Protein AF-A0A4Y1WPX6-F1 (afdb_monomer_lite)

Foldseek 3Di:
DVVVVVVVVVVVVVCVVCVPVVVVVVCCVVCVVVVVVVVVVVVVVVVVVVVVVVVVVVVVVVVVVVVVVVVCCVVVPDDDDDDDPDPPPDDPDDDDDDDDDDDDPDDDDDDDDPPPDDDDDDDDDDDDDDDD

Structure (mmCIF, N/CA/C/O backbone):
data_AF-A0A4Y1WPX6-F1
#
_entry.id   AF-A0A4Y1WPX6-F1
#
loop_
_atom_site.group_PDB
_atom_site.id
_atom_site.type_symbol
_atom_site.label_atom_id
_atom_site.label_alt_id
_atom_site.label_comp_id
_atom_site.label_asym_id
_atom_site.label_entity_id
_atom_site.label_seq_id
_atom_site.pdbx_PDB_ins_code
_atom_site.Cartn_x
_atom_site.Cartn_y
_atom_site.Cartn_z
_atom_site.occupancy
_atom_site.B_iso_or_equiv
_atom_site.auth_seq_id
_atom_site.auth_comp_id
_atom_site.auth_asym_id
_atom_site.auth_atom_id
_atom_site.pdbx_PDB_model_num
ATOM 1 N N . MET A 1 1 ? 27.571 17.373 -32.365 1.00 68.25 1 MET A N 1
ATOM 2 C CA . MET A 1 1 ? 26.418 16.962 -33.196 1.00 68.25 1 MET A CA 1
ATOM 3 C C . MET A 1 1 ? 26.582 15.544 -33.737 1.00 68.25 1 MET A C 1
ATOM 5 O O . MET A 1 1 ? 25.708 14.736 -33.479 1.00 68.25 1 MET A O 1
ATOM 9 N N . GLU A 1 2 ? 27.725 15.201 -34.348 1.00 85.31 2 GLU A N 1
ATOM 10 C CA . GLU A 1 2 ? 28.064 13.838 -34.828 1.00 85.31 2 GLU A CA 1
ATOM 11 C C . GLU A 1 2 ? 27.808 12.700 -33.816 1.00 85.31 2 GLU A C 1
ATOM 13 O O . GLU A 1 2 ? 27.306 11.639 -34.175 1.00 85.31 2 GLU A O 1
ATOM 18 N N . PHE A 1 3 ? 28.131 12.915 -32.535 1.00 88.00 3 PHE A N 1
ATOM 19 C CA . PHE A 1 3 ? 28.017 11.893 -31.488 1.00 88.00 3 PHE A CA 1
ATOM 20 C C . PHE A 1 3 ? 26.568 11.455 -31.217 1.00 88.00 3 PHE A C 1
ATOM 22 O O . PHE A 1 3 ? 26.271 10.263 -31.219 1.00 88.00 3 PHE A O 1
ATOM 29 N N . PHE A 1 4 ? 25.651 12.414 -31.049 1.00 87.62 4 PHE A N 1
ATOM 30 C CA . PHE A 1 4 ? 24.229 12.126 -30.837 1.00 87.62 4 PHE A CA 1
ATOM 31 C C . PHE A 1 4 ? 23.604 11.450 -32.057 1.00 87.62 4 PHE A C 1
ATOM 33 O O . PHE A 1 4 ? 22.832 10.510 -31.901 1.00 87.62 4 PHE A O 1
ATOM 40 N N . THR A 1 5 ? 23.984 11.865 -33.267 1.00 89.94 5 THR A N 1
ATOM 41 C CA . THR A 1 5 ? 23.505 11.237 -34.503 1.00 89.94 5 THR A CA 1
ATOM 42 C C . THR A 1 5 ? 23.947 9.780 -34.599 1.00 89.94 5 THR A C 1
ATOM 44 O O . THR A 1 5 ? 23.131 8.929 -34.938 1.00 89.94 5 THR A O 1
ATOM 47 N N . ARG A 1 6 ? 25.195 9.456 -34.232 1.00 88.81 6 ARG A N 1
ATOM 48 C CA . ARG A 1 6 ? 25.686 8.066 -34.195 1.00 88.81 6 ARG A CA 1
ATOM 49 C C . ARG A 1 6 ? 24.962 7.215 -33.154 1.00 88.81 6 ARG A C 1
ATOM 51 O O . ARG A 1 6 ? 24.632 6.068 -33.445 1.00 88.81 6 ARG A O 1
ATOM 58 N N . ILE A 1 7 ? 24.676 7.777 -31.976 1.00 88.88 7 ILE A N 1
ATOM 59 C CA . ILE A 1 7 ? 23.88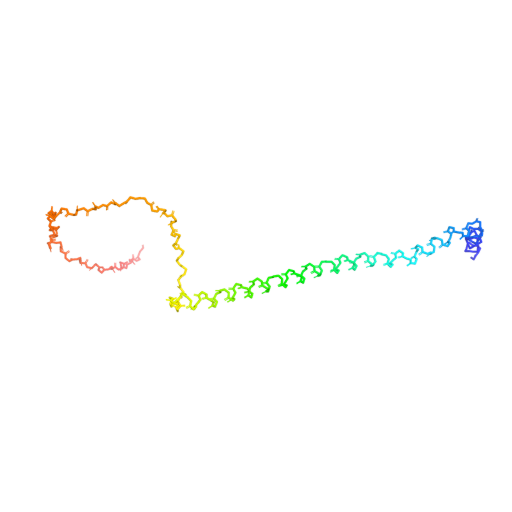7 7.095 -30.939 1.00 88.88 7 ILE A CA 1
ATOM 60 C C . ILE A 1 7 ? 22.476 6.811 -31.446 1.00 88.88 7 ILE A C 1
ATOM 62 O O . ILE A 1 7 ? 22.019 5.676 -31.353 1.00 88.88 7 ILE A O 1
ATOM 66 N N . LEU A 1 8 ? 21.800 7.813 -32.011 1.00 88.94 8 LEU A N 1
ATOM 67 C CA . LEU A 1 8 ? 20.451 7.645 -32.545 1.00 88.94 8 LEU A CA 1
ATOM 68 C C . LEU A 1 8 ? 20.423 6.628 -33.683 1.00 88.94 8 LEU A C 1
ATOM 70 O O . LEU A 1 8 ? 19.538 5.781 -33.685 1.00 88.94 8 LEU A O 1
ATOM 74 N N . TYR A 1 9 ? 21.410 6.645 -34.584 1.00 89.75 9 TYR A N 1
ATOM 75 C CA . TYR A 1 9 ? 21.503 5.675 -35.677 1.00 89.75 9 TYR A CA 1
ATOM 76 C C . TYR A 1 9 ? 21.687 4.242 -35.154 1.00 89.75 9 TYR A C 1
ATOM 78 O O . TYR A 1 9 ? 20.995 3.321 -35.591 1.00 89.75 9 TYR A O 1
ATOM 86 N N . GLY A 1 10 ? 22.557 4.055 -34.155 1.00 86.75 10 GLY A N 1
ATOM 87 C CA . GLY A 1 10 ? 22.739 2.765 -33.483 1.00 86.75 10 GLY A CA 1
ATOM 88 C C . GLY A 1 10 ? 21.483 2.294 -32.743 1.00 86.75 10 GLY A C 1
ATOM 89 O O . GLY A 1 10 ? 21.146 1.112 -32.781 1.00 86.75 10 GLY A O 1
ATOM 90 N N . LEU A 1 11 ? 20.745 3.218 -32.127 1.00 86.00 11 LEU A N 1
ATOM 91 C CA . LEU A 1 11 ? 19.503 2.925 -31.412 1.00 86.00 11 LEU A CA 1
ATOM 92 C C . LEU A 1 11 ? 18.366 2.581 -32.384 1.00 86.00 11 LEU A C 1
ATOM 94 O O . LEU A 1 11 ? 17.629 1.627 -32.149 1.00 86.00 11 LEU A O 1
ATOM 98 N N . THR A 1 12 ? 18.263 3.277 -33.519 1.00 86.44 12 THR A N 1
ATOM 99 C CA . THR A 1 12 ? 17.310 2.932 -34.585 1.00 86.44 12 THR A CA 1
ATOM 100 C C . THR A 1 12 ? 17.616 1.584 -35.224 1.00 86.44 12 THR A C 1
ATOM 102 O O . THR A 1 12 ? 16.689 0.834 -35.522 1.00 86.44 12 THR A O 1
ATOM 105 N N . GLU A 1 13 ? 18.893 1.231 -35.380 1.00 87.00 13 GLU A N 1
ATOM 106 C CA . GLU A 1 13 ? 19.286 -0.079 -35.902 1.00 87.00 13 GLU A CA 1
ATOM 107 C C . GLU A 1 13 ? 18.987 -1.196 -34.886 1.00 87.00 13 GLU A C 1
ATOM 109 O O . GLU A 1 13 ? 18.522 -2.272 -35.262 1.00 87.00 13 GLU A O 1
ATOM 114 N N . PHE A 1 14 ? 19.139 -0.924 -33.584 1.00 85.06 14 PHE A N 1
ATOM 115 C CA . PHE A 1 14 ? 18.725 -1.833 -32.511 1.00 85.06 14 PHE A CA 1
ATOM 116 C C . PHE A 1 14 ? 17.207 -2.072 -32.499 1.00 85.06 14 PHE A C 1
ATOM 118 O O . PHE A 1 14 ? 16.769 -3.225 -32.454 1.00 85.06 14 PHE A O 1
ATOM 125 N N . VAL A 1 15 ? 16.411 -1.003 -32.611 1.00 87.88 15 VAL A N 1
ATOM 126 C CA . VAL A 1 15 ? 14.943 -1.080 -32.710 1.00 87.88 15 VAL A CA 1
ATOM 127 C C . VAL A 1 15 ? 14.516 -1.846 -33.966 1.00 87.88 15 VAL A C 1
ATOM 129 O O . VAL A 1 15 ? 13.603 -2.665 -33.900 1.00 87.88 15 VAL A O 1
ATOM 132 N N . ARG A 1 16 ? 15.188 -1.631 -35.104 1.00 88.50 16 ARG A N 1
ATOM 133 C CA . ARG A 1 16 ? 14.888 -2.327 -36.365 1.00 88.50 16 ARG A CA 1
ATOM 134 C C . ARG A 1 16 ? 15.232 -3.816 -36.306 1.00 88.50 16 ARG A C 1
ATOM 136 O O . ARG A 1 16 ? 14.483 -4.631 -36.839 1.00 88.50 16 ARG A O 1
ATOM 143 N N . ARG A 1 17 ? 16.350 -4.173 -35.670 1.00 90.56 17 ARG A N 1
ATOM 144 C CA . ARG A 1 17 ? 16.831 -5.559 -35.585 1.00 90.56 17 ARG A CA 1
ATOM 145 C C . ARG A 1 17 ? 16.069 -6.389 -34.552 1.00 90.56 17 ARG A C 1
ATOM 147 O O . ARG A 1 17 ? 15.895 -7.583 -34.769 1.00 90.56 17 ARG A O 1
ATOM 154 N N . ASN A 1 18 ? 15.597 -5.774 -33.463 1.00 88.19 18 ASN A N 1
ATOM 155 C CA . ASN A 1 18 ? 14.811 -6.449 -32.426 1.00 88.19 18 ASN A CA 1
ATOM 156 C C . ASN A 1 18 ? 13.566 -5.625 -32.020 1.00 88.19 18 ASN A C 1
ATOM 158 O O . ASN A 1 18 ? 13.477 -5.117 -30.896 1.00 88.19 18 ASN A O 1
ATOM 162 N N . PRO A 1 19 ? 12.564 -5.501 -32.911 1.00 89.00 19 PRO A N 1
ATOM 163 C CA . PRO A 1 19 ? 11.401 -4.645 -32.670 1.00 89.00 19 PRO A CA 1
ATOM 164 C C . PRO A 1 19 ? 10.547 -5.145 -31.498 1.00 89.00 19 PRO A C 1
ATOM 166 O O . PRO A 1 19 ? 10.046 -4.352 -30.703 1.00 89.00 19 PRO A O 1
ATOM 169 N N . VAL A 1 20 ? 10.439 -6.467 -31.334 1.00 91.31 20 VAL A N 1
ATOM 170 C CA . VAL A 1 20 ? 9.650 -7.093 -30.262 1.00 91.31 20 VAL A CA 1
ATOM 171 C C . VAL A 1 20 ? 10.245 -6.802 -28.886 1.00 91.31 20 VAL A C 1
ATOM 173 O O . VAL A 1 20 ? 9.512 -6.421 -27.979 1.00 91.31 20 VAL A O 1
ATOM 176 N N . THR A 1 21 ? 11.565 -6.914 -28.713 1.00 90.25 21 THR A N 1
ATOM 177 C CA . THR A 1 21 ? 12.198 -6.628 -27.414 1.00 90.25 21 THR A CA 1
ATOM 178 C C . THR A 1 21 ? 12.062 -5.160 -27.034 1.00 90.25 21 THR A C 1
ATOM 180 O O . THR A 1 21 ? 11.817 -4.862 -25.870 1.00 90.25 21 THR A O 1
ATOM 183 N N . CYS A 1 22 ? 12.154 -4.239 -28.001 1.00 90.12 22 CYS A N 1
ATOM 184 C CA . CYS A 1 22 ? 11.910 -2.821 -27.744 1.00 90.12 22 CYS A CA 1
ATOM 185 C C . CYS A 1 22 ? 10.468 -2.560 -27.297 1.00 90.12 22 CYS A C 1
ATOM 187 O O . CYS A 1 22 ? 10.268 -1.821 -26.336 1.00 90.12 22 CYS A O 1
ATOM 189 N N . LEU A 1 23 ? 9.478 -3.198 -27.929 1.00 90.25 23 LEU A N 1
ATOM 190 C CA . LEU A 1 23 ? 8.081 -3.093 -27.500 1.00 90.25 23 LEU A CA 1
ATOM 191 C C . LEU A 1 23 ? 7.861 -3.667 -26.098 1.00 90.25 23 LEU A C 1
ATOM 193 O O . LEU A 1 23 ? 7.201 -3.028 -25.286 1.00 90.25 23 LEU A O 1
ATOM 197 N N . VAL A 1 24 ? 8.440 -4.828 -25.785 1.00 92.12 24 VAL A N 1
ATOM 198 C CA . VAL A 1 24 ? 8.331 -5.438 -24.449 1.00 92.12 24 VAL A CA 1
ATOM 199 C C . VAL A 1 24 ? 8.950 -4.537 -23.383 1.00 92.12 24 VAL A C 1
ATOM 201 O O . VAL A 1 24 ? 8.321 -4.301 -22.356 1.00 92.12 24 VAL A O 1
ATOM 204 N N . ILE A 1 25 ? 10.143 -3.990 -23.630 1.00 91.81 25 ILE A N 1
ATOM 205 C CA . ILE A 1 25 ? 10.799 -3.059 -22.701 1.00 91.81 25 ILE A CA 1
ATOM 206 C C . ILE A 1 25 ? 9.965 -1.787 -22.536 1.00 91.81 25 ILE A C 1
ATOM 208 O O . ILE A 1 25 ? 9.838 -1.300 -21.420 1.00 91.81 25 ILE A O 1
ATOM 212 N N . LEU A 1 26 ? 9.365 -1.267 -23.609 1.00 90.25 26 LEU A N 1
ATOM 213 C CA . LEU A 1 26 ? 8.515 -0.077 -23.552 1.00 90.25 26 LEU A CA 1
ATOM 214 C C . LEU A 1 26 ? 7.241 -0.341 -22.739 1.00 90.25 26 LEU A C 1
ATOM 216 O O . LEU A 1 26 ? 6.915 0.436 -21.844 1.00 90.25 26 LEU A O 1
ATOM 220 N N . ILE A 1 27 ? 6.559 -1.462 -22.987 1.00 91.75 27 ILE A N 1
ATOM 221 C CA . ILE A 1 27 ? 5.379 -1.880 -22.216 1.00 91.75 27 ILE A CA 1
ATOM 222 C C . ILE A 1 27 ? 5.753 -2.068 -20.748 1.00 91.75 27 ILE A C 1
ATOM 224 O O . ILE A 1 27 ? 5.052 -1.569 -19.872 1.00 91.75 27 ILE A O 1
ATOM 228 N N . LEU A 1 28 ? 6.871 -2.739 -20.468 1.00 89.81 28 LEU A N 1
ATOM 229 C CA . LEU A 1 28 ? 7.349 -2.952 -19.108 1.00 89.81 28 LEU A CA 1
ATOM 230 C C . LEU A 1 28 ? 7.732 -1.629 -18.444 1.00 89.81 28 LEU A C 1
ATOM 232 O O . LEU A 1 28 ? 7.389 -1.432 -17.291 1.00 89.81 28 LEU A O 1
ATOM 236 N N . ALA A 1 29 ? 8.364 -0.695 -19.151 1.00 89.44 29 ALA A N 1
ATOM 237 C CA . ALA A 1 29 ? 8.717 0.616 -18.612 1.00 89.44 29 ALA A CA 1
ATOM 238 C C . ALA A 1 29 ? 7.479 1.446 -18.235 1.00 89.44 29 ALA A C 1
ATOM 240 O O . ALA A 1 29 ? 7.507 2.159 -17.235 1.00 89.44 29 ALA A O 1
ATOM 241 N N . VAL A 1 30 ? 6.387 1.329 -18.996 1.00 88.56 30 VAL A N 1
ATOM 242 C CA . VAL A 1 30 ? 5.110 1.993 -18.684 1.00 88.56 30 VAL A CA 1
ATOM 243 C C . VAL A 1 30 ? 4.354 1.258 -17.572 1.00 88.56 30 VAL A C 1
ATOM 245 O O . VAL A 1 30 ? 3.786 1.888 -16.681 1.00 88.56 30 VAL A O 1
ATOM 248 N N . ALA A 1 31 ? 4.359 -0.075 -17.590 1.00 86.50 31 ALA A N 1
ATOM 249 C CA . ALA A 1 31 ? 3.626 -0.896 -16.632 1.00 86.50 31 ALA A CA 1
ATOM 250 C C . ALA A 1 31 ? 4.329 -0.995 -15.271 1.00 86.50 31 ALA A C 1
ATOM 252 O O . ALA A 1 31 ? 3.659 -1.014 -14.246 1.00 86.50 31 ALA A O 1
ATOM 253 N N . ALA A 1 32 ? 5.661 -1.015 -15.226 1.00 86.62 32 ALA A N 1
ATOM 254 C CA . ALA A 1 32 ? 6.457 -1.148 -14.006 1.00 86.62 32 ALA A CA 1
ATOM 255 C C . ALA A 1 32 ? 6.101 -0.125 -12.912 1.00 86.62 32 ALA A C 1
ATOM 257 O O . ALA A 1 32 ? 5.843 -0.560 -11.786 1.00 86.62 32 ALA A O 1
ATOM 258 N N . PRO A 1 33 ? 6.020 1.197 -13.183 1.00 85.38 33 PRO A N 1
ATOM 259 C CA . PRO A 1 33 ? 5.606 2.154 -12.160 1.00 85.38 33 PRO A CA 1
ATOM 260 C C . PRO A 1 33 ? 4.165 1.904 -11.697 1.00 85.38 33 PRO A C 1
ATOM 262 O O . PRO A 1 33 ? 3.880 1.999 -10.505 1.00 85.38 33 PRO A O 1
ATOM 265 N N . SER A 1 34 ? 3.265 1.517 -12.607 1.00 87.44 34 SER A N 1
ATOM 266 C CA . SER A 1 34 ? 1.872 1.199 -12.271 1.00 87.44 34 SER A CA 1
ATOM 267 C C . SER A 1 34 ? 1.754 -0.052 -11.392 1.00 87.44 34 SER A C 1
ATOM 269 O O . SER A 1 34 ? 1.014 -0.041 -10.411 1.00 87.44 34 SER A O 1
ATOM 271 N N . VAL A 1 35 ? 2.527 -1.103 -11.681 1.00 85.94 35 VAL A N 1
ATOM 272 C CA . VAL A 1 35 ? 2.549 -2.352 -10.904 1.00 85.94 35 VAL A CA 1
ATOM 273 C C . VAL A 1 35 ? 3.103 -2.110 -9.501 1.00 85.94 35 VAL A C 1
ATOM 275 O O . VAL A 1 35 ? 2.537 -2.609 -8.531 1.00 85.94 35 VAL A O 1
ATOM 278 N N . LEU A 1 36 ? 4.162 -1.308 -9.367 1.00 85.56 36 LEU A N 1
ATOM 279 C CA . LEU A 1 36 ? 4.762 -1.000 -8.066 1.00 85.56 36 LEU A CA 1
ATOM 280 C C . LEU A 1 36 ? 3.786 -0.213 -7.177 1.00 85.56 36 LEU A C 1
ATOM 282 O O . LEU A 1 36 ? 3.556 -0.588 -6.025 1.00 85.56 36 LEU A O 1
ATOM 286 N N . VAL A 1 37 ? 3.140 0.817 -7.733 1.00 90.06 37 VAL A N 1
ATOM 287 C CA . VAL A 1 37 ? 2.081 1.572 -7.038 1.00 90.06 37 VAL A CA 1
ATOM 288 C C . VAL A 1 37 ? 0.876 0.678 -6.728 1.00 90.06 37 VAL A C 1
ATOM 290 O O . VAL A 1 37 ? 0.302 0.770 -5.644 1.00 90.06 37 VAL A O 1
ATOM 293 N N . GLY A 1 38 ? 0.518 -0.229 -7.638 1.00 89.88 38 GLY A N 1
ATOM 294 C CA . GLY A 1 38 ? -0.558 -1.198 -7.444 1.00 89.88 38 GLY A CA 1
ATOM 295 C C . GLY A 1 38 ? -0.306 -2.131 -6.261 1.00 89.88 38 GLY A C 1
ATOM 296 O O . GLY A 1 38 ? -1.191 -2.302 -5.425 1.00 89.88 38 GLY A O 1
ATOM 297 N N . ILE A 1 39 ? 0.907 -2.677 -6.140 1.00 90.19 39 ILE A N 1
ATOM 298 C CA . ILE A 1 39 ? 1.297 -3.550 -5.022 1.00 90.19 39 ILE A CA 1
ATOM 299 C C . ILE A 1 39 ? 1.280 -2.778 -3.700 1.00 90.19 39 ILE A C 1
ATOM 301 O O . ILE A 1 39 ? 0.740 -3.271 -2.708 1.00 90.19 39 ILE A O 1
ATOM 305 N N . ALA A 1 40 ? 1.823 -1.558 -3.683 1.00 90.88 40 ALA A N 1
ATOM 306 C CA . ALA A 1 40 ? 1.809 -0.714 -2.490 1.00 90.88 40 ALA A CA 1
ATOM 307 C C . ALA A 1 40 ? 0.372 -0.4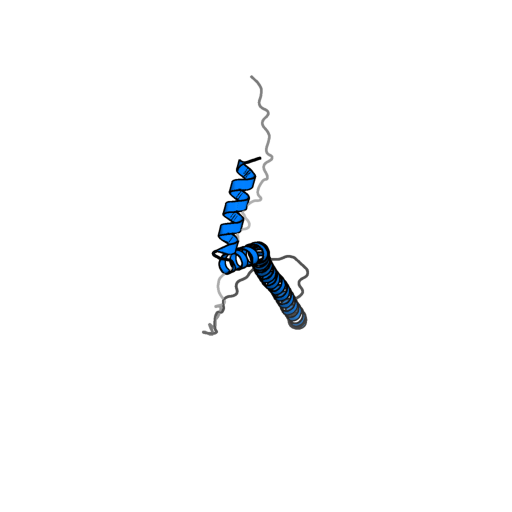17 -2.026 1.00 90.88 40 ALA A C 1
ATOM 309 O O . ALA A 1 40 ? 0.043 -0.610 -0.853 1.00 90.88 40 ALA A O 1
ATOM 310 N N . ASN A 1 41 ? -0.506 -0.035 -2.956 1.00 93.06 41 ASN A N 1
ATOM 311 C CA . ASN A 1 41 ? -1.916 0.212 -2.666 1.00 93.06 41 ASN A CA 1
ATOM 312 C C . ASN A 1 41 ? -2.643 -1.057 -2.209 1.00 93.06 41 ASN A C 1
ATOM 314 O O . ASN A 1 41 ? -3.444 -0.997 -1.280 1.00 93.06 41 ASN A O 1
ATOM 318 N N . PHE A 1 42 ? -2.353 -2.211 -2.812 1.00 93.69 42 PHE A N 1
ATOM 319 C CA . PHE A 1 42 ? -2.942 -3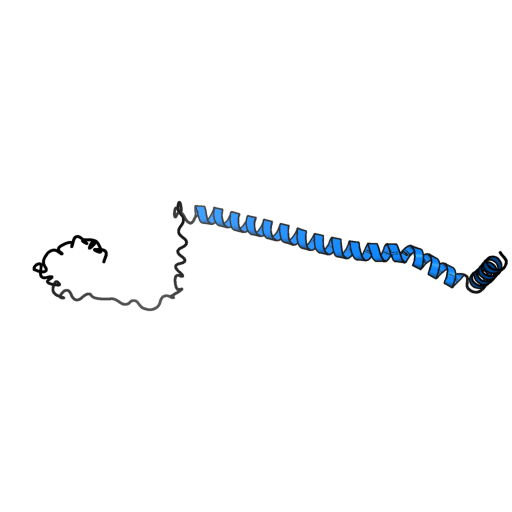.486 -2.409 1.00 93.69 42 PHE A CA 1
ATOM 320 C C . PHE A 1 42 ? -2.634 -3.809 -0.942 1.00 93.69 42 PHE A C 1
ATOM 322 O O . PHE A 1 42 ? -3.551 -4.065 -0.161 1.00 93.69 42 PHE A O 1
ATOM 329 N N . ILE A 1 43 ? -1.362 -3.724 -0.544 1.00 94.12 43 ILE A N 1
ATOM 330 C CA . ILE A 1 43 ? -0.944 -3.961 0.845 1.00 94.12 43 ILE A CA 1
ATOM 331 C C . ILE A 1 43 ? -1.615 -2.952 1.784 1.00 94.12 43 ILE A C 1
ATOM 333 O O . ILE A 1 43 ? -2.119 -3.332 2.843 1.00 94.12 43 ILE A O 1
ATOM 337 N N . PHE A 1 44 ? -1.677 -1.681 1.382 1.00 95.75 44 PHE A N 1
ATOM 338 C CA . PHE A 1 44 ? -2.327 -0.633 2.161 1.00 95.75 44 PHE A CA 1
ATOM 339 C C . PHE A 1 44 ? -3.818 -0.921 2.399 1.00 95.75 44 PHE A C 1
ATOM 341 O O . PHE A 1 44 ? -4.280 -0.860 3.540 1.00 95.75 44 PHE A O 1
ATOM 348 N N . TYR A 1 45 ? -4.570 -1.305 1.362 1.00 96.25 45 TYR A N 1
ATOM 349 C CA . TYR A 1 45 ? -5.988 -1.651 1.501 1.00 96.25 45 TYR A CA 1
ATOM 350 C C . TYR A 1 45 ? -6.210 -2.902 2.344 1.00 96.25 45 TYR A C 1
ATOM 352 O O . TYR A 1 45 ? -7.150 -2.932 3.139 1.00 96.25 45 TYR A O 1
ATOM 360 N N . VAL A 1 46 ? -5.356 -3.920 2.215 1.00 96.44 46 VAL A N 1
ATOM 361 C CA . VAL A 1 46 ? -5.428 -5.114 3.069 1.00 96.44 46 VAL A CA 1
ATOM 362 C C . VAL A 1 46 ? -5.225 -4.726 4.533 1.00 96.44 46 VAL A C 1
ATOM 364 O O . VAL A 1 46 ? -6.029 -5.108 5.385 1.00 96.44 46 VAL A O 1
ATOM 367 N N . MET A 1 47 ? -4.212 -3.906 4.827 1.00 96.50 47 MET A N 1
ATOM 368 C CA . MET A 1 47 ? -3.949 -3.433 6.186 1.00 96.50 47 MET A CA 1
ATOM 369 C C . MET A 1 47 ? -5.123 -2.611 6.736 1.00 96.50 47 MET A C 1
ATOM 371 O O . MET A 1 47 ? -5.558 -2.839 7.865 1.00 96.50 47 MET A O 1
ATOM 375 N N . LEU A 1 48 ? -5.685 -1.705 5.928 1.00 96.94 48 LEU A N 1
ATOM 376 C CA . LEU A 1 48 ? -6.858 -0.903 6.287 1.00 96.94 48 LEU A CA 1
ATOM 377 C C . LEU A 1 48 ? -8.083 -1.790 6.540 1.00 96.94 48 LEU A C 1
ATOM 379 O O . LEU A 1 48 ? -8.784 -1.602 7.530 1.00 96.94 48 LEU A O 1
ATOM 383 N N . THR A 1 49 ? -8.313 -2.797 5.701 1.00 96.75 49 THR A N 1
ATOM 384 C CA . THR A 1 49 ? -9.429 -3.741 5.855 1.00 96.75 49 THR A CA 1
ATOM 385 C C . THR A 1 49 ? -9.315 -4.520 7.159 1.00 96.75 49 THR A C 1
ATOM 387 O O . THR A 1 49 ? -10.290 -4.608 7.901 1.00 96.75 49 THR A O 1
ATOM 390 N N . ILE A 1 50 ? -8.125 -5.040 7.477 1.00 97.00 50 ILE A N 1
ATOM 391 C CA . ILE A 1 50 ? -7.872 -5.744 8.742 1.00 97.00 50 ILE A CA 1
ATOM 392 C C . ILE A 1 50 ? -8.072 -4.801 9.933 1.00 97.00 50 ILE A C 1
ATOM 394 O O . ILE A 1 50 ? -8.715 -5.180 10.912 1.00 97.00 50 ILE A O 1
ATOM 398 N N . LEU A 1 51 ? -7.575 -3.564 9.845 1.00 96.50 51 LEU A N 1
ATOM 399 C CA . LEU A 1 51 ? -7.758 -2.545 10.878 1.00 96.50 51 LEU A CA 1
ATOM 400 C C . LEU A 1 51 ? -9.247 -2.254 11.114 1.00 96.50 51 LEU A C 1
ATOM 402 O O . LEU A 1 51 ? -9.715 -2.294 12.252 1.00 96.50 51 LEU A O 1
ATOM 406 N N . LEU A 1 52 ? -10.002 -2.001 10.045 1.00 96.69 52 LEU A N 1
ATOM 407 C CA . LEU A 1 52 ? -11.429 -1.698 10.112 1.00 96.69 52 LEU A CA 1
ATOM 408 C C . LEU A 1 52 ? -12.223 -2.892 10.650 1.00 96.69 52 LEU A C 1
ATOM 410 O O . LEU A 1 52 ? -13.081 -2.719 11.516 1.00 96.69 52 LEU A O 1
ATOM 414 N N . LEU A 1 53 ? -11.892 -4.107 10.214 1.00 97.00 53 LEU A N 1
ATOM 415 C CA . LEU A 1 53 ? -12.491 -5.338 10.724 1.00 97.00 53 LEU A CA 1
ATOM 416 C C . LEU A 1 53 ? -12.195 -5.531 12.218 1.00 97.00 53 LEU A C 1
ATOM 418 O O . LEU A 1 53 ? -13.098 -5.887 12.974 1.00 97.00 53 LEU A O 1
ATOM 422 N N . GLY A 1 54 ? -10.980 -5.211 12.669 1.00 96.56 54 GLY A N 1
ATOM 423 C CA . GLY A 1 54 ? -10.613 -5.194 14.085 1.00 96.56 54 GLY A CA 1
ATOM 424 C C . GLY A 1 54 ? -11.434 -4.188 14.898 1.00 96.56 54 GLY A C 1
ATOM 425 O O . GLY A 1 54 ? -11.963 -4.538 15.954 1.00 96.56 54 GLY A O 1
ATOM 426 N N . VAL A 1 55 ? -11.614 -2.963 14.394 1.00 96.50 55 VAL A N 1
ATOM 427 C CA . VAL A 1 55 ? -12.449 -1.936 15.047 1.00 96.50 55 VAL A CA 1
ATOM 428 C C . VAL A 1 55 ? -13.901 -2.398 15.154 1.00 96.50 55 VAL A C 1
ATOM 430 O O . VAL A 1 55 ? -14.487 -2.321 16.235 1.00 96.50 55 VAL A O 1
ATOM 433 N N . VAL A 1 56 ? -14.474 -2.922 14.068 1.00 96.19 56 VAL A N 1
ATOM 434 C CA . VAL A 1 56 ? -15.841 -3.464 14.059 1.00 96.19 56 VAL A CA 1
ATOM 435 C C . VAL A 1 56 ? -15.965 -4.627 15.039 1.00 96.19 56 VAL A C 1
ATOM 437 O O . VAL A 1 56 ? -16.917 -4.667 15.815 1.00 96.19 56 VAL A O 1
ATOM 440 N N . PHE A 1 57 ? -14.993 -5.538 15.069 1.00 96.00 57 PHE A N 1
ATOM 441 C CA . PHE A 1 57 ? -14.982 -6.662 16.000 1.00 96.00 57 PHE A CA 1
ATOM 442 C C . PHE A 1 57 ? -14.970 -6.195 17.459 1.00 96.00 57 PHE A C 1
ATOM 444 O O . PHE A 1 57 ? -15.788 -6.653 18.257 1.00 96.00 57 PHE A O 1
ATOM 451 N N . VAL A 1 58 ? -14.109 -5.234 17.810 1.00 94.56 58 VAL A N 1
ATOM 452 C CA . VAL A 1 58 ? -14.069 -4.650 19.161 1.00 94.56 58 VAL A CA 1
ATOM 453 C C . VAL A 1 58 ? -15.379 -3.939 19.489 1.00 94.56 58 VAL A C 1
ATOM 455 O O . VAL A 1 58 ? -15.882 -4.077 20.604 1.00 94.56 58 VAL A O 1
ATOM 458 N N . LEU A 1 59 ? -15.958 -3.200 18.544 1.00 94.50 59 LEU A N 1
ATOM 459 C CA . LEU A 1 59 ? -17.227 -2.504 18.743 1.00 94.50 59 LEU A CA 1
ATOM 460 C C . LEU A 1 59 ? -18.370 -3.496 18.991 1.00 94.50 59 LEU A C 1
ATOM 462 O O . LEU A 1 59 ? -19.133 -3.327 19.941 1.00 94.50 59 LEU A O 1
ATOM 466 N N . LEU A 1 60 ? -18.450 -4.558 18.186 1.00 91.94 60 LEU A N 1
ATOM 467 C CA . LEU A 1 60 ? -19.420 -5.637 18.353 1.00 91.94 60 LEU A CA 1
ATOM 468 C C . LEU A 1 60 ? -19.211 -6.365 19.677 1.00 91.94 60 LEU A C 1
ATOM 470 O O . LEU A 1 60 ? -20.183 -6.613 20.387 1.00 91.94 60 LEU A O 1
ATOM 474 N N . PHE A 1 61 ? -17.968 -6.660 20.051 1.00 91.56 61 PHE A N 1
ATOM 475 C CA . PHE A 1 61 ? -17.651 -7.290 21.328 1.00 91.56 61 PHE A CA 1
ATOM 476 C C . PHE A 1 61 ? -18.057 -6.397 22.507 1.00 91.56 61 PHE A C 1
ATOM 478 O O . PHE A 1 61 ? -18.756 -6.851 23.412 1.00 91.56 61 PHE A 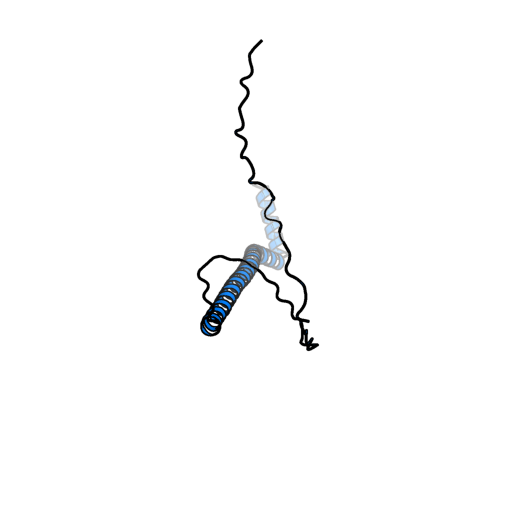O 1
ATOM 485 N N . ARG A 1 62 ? -17.720 -5.101 22.469 1.00 89.00 62 ARG A N 1
ATOM 486 C CA . ARG A 1 62 ? -18.153 -4.120 23.478 1.00 89.00 62 ARG A CA 1
ATOM 487 C C . ARG A 1 62 ? -19.671 -4.004 23.529 1.00 89.00 62 ARG A C 1
ATOM 489 O O . ARG A 1 62 ? -20.231 -3.982 24.619 1.00 89.00 62 ARG A O 1
ATOM 496 N N . TYR A 1 63 ? -20.346 -3.968 22.384 1.00 89.81 63 TYR A N 1
ATOM 497 C CA . TYR A 1 63 ? -21.805 -3.925 22.316 1.00 89.81 63 TYR A CA 1
ATOM 498 C C . TYR A 1 63 ? -22.435 -5.184 22.924 1.00 89.81 63 TYR A C 1
ATOM 500 O O . TYR A 1 63 ? -23.326 -5.077 23.766 1.00 89.81 63 TYR A O 1
ATOM 508 N N . ARG A 1 64 ? -21.937 -6.373 22.564 1.00 88.62 64 ARG A N 1
ATOM 509 C CA . ARG A 1 64 ? -22.388 -7.659 23.115 1.00 88.62 64 ARG A CA 1
ATOM 510 C C . ARG A 1 64 ? -22.190 -7.711 24.630 1.00 88.62 64 ARG A C 1
ATOM 512 O O . ARG A 1 64 ? -23.147 -7.998 25.340 1.00 88.62 64 ARG A O 1
ATOM 519 N N . VAL A 1 65 ? -21.007 -7.360 25.136 1.00 80.94 65 VAL A N 1
ATOM 520 C CA . VAL A 1 65 ? -20.717 -7.323 26.582 1.00 80.94 65 VAL A CA 1
ATOM 521 C C . VAL A 1 65 ? -21.593 -6.298 27.303 1.00 80.94 65 VAL A C 1
ATOM 523 O O . VAL A 1 65 ? -22.113 -6.585 28.378 1.00 80.94 65 VAL A O 1
ATOM 526 N N . ASN A 1 66 ? -21.812 -5.121 26.717 1.00 78.56 66 ASN A N 1
ATOM 527 C CA . ASN A 1 66 ? -22.692 -4.106 27.296 1.00 78.56 66 ASN A CA 1
ATOM 528 C C . ASN A 1 66 ? -24.157 -4.558 27.322 1.00 78.56 66 ASN A C 1
ATOM 530 O O . ASN A 1 66 ? -24.877 -4.228 28.263 1.00 78.56 66 ASN A O 1
ATOM 534 N N . LYS A 1 67 ? -24.600 -5.336 26.330 1.00 79.81 67 LYS A N 1
ATOM 535 C CA . LYS A 1 67 ? -25.927 -5.956 26.337 1.00 79.81 67 LYS A CA 1
ATOM 536 C C . LYS A 1 67 ? -26.039 -7.009 27.446 1.00 79.81 67 LYS A C 1
ATOM 538 O O . LYS A 1 67 ? -26.966 -6.928 28.244 1.00 79.81 67 LYS A O 1
ATOM 543 N N . LEU A 1 68 ? -25.050 -7.896 27.579 1.00 69.12 68 LEU A N 1
ATOM 544 C CA . LEU A 1 68 ? -24.992 -8.875 28.674 1.00 69.12 68 LEU A CA 1
ATOM 545 C C . LEU A 1 68 ? -24.946 -8.201 30.057 1.00 69.12 68 LEU A C 1
ATOM 547 O O . LEU A 1 68 ? -25.572 -8.676 30.997 1.00 69.12 68 LEU A O 1
ATOM 551 N N . ARG A 1 69 ? -24.256 -7.061 30.192 1.00 66.00 69 ARG A N 1
ATOM 552 C CA . ARG A 1 69 ? -24.258 -6.249 31.424 1.00 66.00 69 ARG A CA 1
ATOM 553 C C . ARG A 1 69 ? -25.638 -5.691 31.763 1.00 66.00 69 ARG A C 1
ATOM 555 O O . ARG A 1 69 ? -25.951 -5.566 32.939 1.00 66.00 69 ARG A O 1
ATOM 562 N N . ARG A 1 70 ? -26.456 -5.349 30.764 1.00 67.00 70 ARG A N 1
ATOM 563 C CA . ARG A 1 70 ? -27.829 -4.864 30.981 1.00 67.00 70 ARG A CA 1
ATOM 564 C C . ARG A 1 70 ? -28.770 -5.984 31.424 1.00 67.00 70 ARG A C 1
ATOM 566 O O . ARG A 1 70 ? -29.620 -5.741 32.268 1.00 67.00 70 ARG A O 1
ATOM 573 N N . GLU A 1 71 ? -28.571 -7.198 30.920 1.00 65.81 71 GLU A N 1
ATOM 574 C CA . GLU A 1 71 ? -29.330 -8.387 31.338 1.00 65.81 71 GLU A CA 1
ATOM 575 C C . GLU A 1 71 ? -28.910 -8.847 32.750 1.00 65.81 71 GLU A C 1
ATOM 577 O O . GLU A 1 71 ? -29.759 -9.107 33.602 1.00 65.81 71 GLU A O 1
ATOM 582 N N . MET A 1 72 ? -27.607 -8.813 33.060 1.00 61.91 72 MET A N 1
ATOM 583 C CA . MET A 1 72 ? -27.095 -9.054 34.417 1.00 61.91 72 MET A CA 1
ATOM 584 C C . MET A 1 72 ? -27.441 -7.935 35.409 1.00 61.91 72 MET A C 1
ATOM 586 O O . MET A 1 72 ? -27.570 -8.214 36.591 1.00 61.91 72 MET A O 1
ATOM 590 N N . GLY A 1 73 ? -27.630 -6.689 34.968 1.00 60.56 73 GLY A N 1
ATOM 591 C CA . GLY A 1 73 ? -28.102 -5.594 35.826 1.00 60.56 73 GLY A CA 1
ATOM 592 C C . GLY A 1 73 ? -29.585 -5.696 36.203 1.00 60.56 73 GLY A C 1
ATOM 593 O O . GLY A 1 73 ? -30.010 -5.053 37.156 1.00 60.56 73 GLY A O 1
ATOM 594 N N . GLN A 1 74 ? -30.368 -6.504 35.479 1.00 56.75 74 GLN A N 1
ATOM 595 C CA . GLN A 1 74 ? -31.771 -6.785 35.805 1.00 56.75 74 GLN A CA 1
ATOM 596 C C . GLN A 1 74 ? -31.950 -8.103 36.575 1.00 56.75 74 GLN A C 1
ATOM 598 O O . GLN A 1 74 ? -32.892 -8.211 37.353 1.00 56.75 74 GLN A O 1
ATOM 603 N N . GLN A 1 75 ? -31.050 -9.084 36.419 1.00 51.47 75 GLN A N 1
ATOM 604 C CA . GLN A 1 75 ? -31.065 -10.325 37.219 1.00 51.47 75 GLN A CA 1
ATOM 605 C C . GLN A 1 75 ? -30.186 -10.262 38.479 1.00 51.47 75 GLN A C 1
ATOM 607 O O . GLN A 1 75 ? -30.457 -10.946 39.460 1.00 51.47 75 GLN A O 1
ATOM 612 N N . GLY A 1 76 ? -29.151 -9.427 38.480 1.00 52.91 76 GLY A N 1
ATOM 613 C CA . GLY A 1 76 ? -28.260 -9.164 39.604 1.00 52.91 76 GLY A CA 1
ATOM 614 C C . GLY A 1 76 ? -28.564 -7.805 40.214 1.00 52.91 76 GLY A C 1
ATOM 615 O O . GLY A 1 76 ? -27.765 -6.877 40.100 1.00 52.91 76 GLY A O 1
ATOM 616 N N . GLY A 1 77 ? -29.724 -7.682 40.856 1.00 45.03 77 GLY A N 1
ATOM 617 C CA . GLY A 1 77 ? -30.008 -6.581 41.767 1.00 45.03 77 GLY A CA 1
ATOM 618 C C . GLY A 1 77 ? -29.079 -6.646 42.979 1.00 45.03 77 GLY A C 1
ATOM 619 O O . GLY A 1 77 ? -29.473 -7.100 44.046 1.00 45.03 77 GLY A O 1
ATOM 620 N N . PHE A 1 78 ? -27.838 -6.198 42.818 1.00 43.38 78 PHE A N 1
ATOM 621 C CA . PHE A 1 78 ? -27.036 -5.718 43.929 1.00 43.38 78 PHE A CA 1
ATOM 622 C C . PHE A 1 78 ? -26.410 -4.395 43.511 1.00 43.38 78 PHE A C 1
ATOM 624 O O . PHE A 1 78 ? -25.499 -4.330 42.686 1.00 43.38 78 PHE A O 1
ATOM 631 N N . SER A 1 79 ? -27.001 -3.339 44.054 1.00 52.53 79 SER A N 1
ATOM 632 C CA . SER A 1 79 ? -26.587 -1.947 44.000 1.00 52.53 79 SER A CA 1
ATOM 633 C C . SER A 1 79 ? -25.067 -1.809 44.004 1.00 52.53 79 SER A C 1
ATOM 635 O O . SER A 1 79 ? -24.397 -2.303 44.909 1.00 52.53 79 SER A O 1
ATOM 637 N N . GLN A 1 80 ? -24.509 -1.088 43.034 1.00 47.12 80 GLN A N 1
ATOM 638 C CA . GLN A 1 80 ? -23.151 -0.580 43.183 1.00 47.12 80 GLN A CA 1
ATOM 639 C C . GLN A 1 80 ? -23.060 0.850 42.675 1.00 47.12 80 GLN A C 1
ATOM 641 O O . GLN A 1 80 ? -22.498 1.161 41.629 1.00 47.12 80 GLN A O 1
ATOM 646 N N . GLU A 1 81 ? -23.620 1.725 43.495 1.00 52.50 81 GLU A N 1
ATOM 647 C CA . GLU A 1 81 ? -23.019 3.020 43.744 1.00 52.50 81 GLU A CA 1
ATOM 648 C C . GLU A 1 81 ? -21.750 2.768 44.580 1.00 52.50 81 GLU A C 1
ATOM 650 O O . GLU A 1 81 ? -21.807 2.160 45.649 1.00 52.50 81 GLU A O 1
ATOM 655 N N . GLY A 1 82 ? -20.584 3.163 44.066 1.00 38.25 82 GLY A N 1
ATOM 656 C CA . GLY A 1 82 ? -19.367 3.290 44.871 1.00 38.25 82 GLY A CA 1
ATOM 657 C C . GLY A 1 82 ? -18.145 2.462 44.425 1.00 38.25 82 GLY A C 1
ATOM 658 O O . GLY A 1 82 ? -18.261 1.292 44.050 1.00 38.25 82 GLY A O 1
ATOM 659 N N . PRO A 1 83 ? -16.931 3.046 44.495 1.00 54.50 83 PRO A N 1
ATOM 660 C CA . PRO A 1 83 ? -15.703 2.454 43.983 1.00 54.50 83 PRO A CA 1
ATOM 661 C C . PRO A 1 83 ? -15.099 1.494 45.010 1.00 54.50 83 PRO A C 1
ATOM 663 O O . PRO A 1 83 ? -14.405 1.924 45.928 1.00 54.50 83 PRO A O 1
ATOM 666 N N . ARG A 1 84 ? -15.281 0.180 44.850 1.00 40.06 84 ARG A N 1
ATOM 667 C CA . ARG A 1 84 ? -14.402 -0.803 45.507 1.00 40.06 84 ARG A CA 1
ATOM 668 C C . ARG A 1 84 ? -14.075 -1.963 44.581 1.00 40.06 84 ARG A C 1
ATOM 670 O O . ARG A 1 84 ? -14.787 -2.957 44.500 1.00 40.06 84 ARG A O 1
ATOM 677 N N . ARG A 1 85 ? -12.904 -1.853 43.947 1.00 48.78 85 ARG A N 1
ATOM 678 C CA . ARG A 1 85 ? -12.104 -3.019 43.568 1.00 48.78 85 ARG A CA 1
ATOM 679 C C . ARG A 1 85 ? -11.812 -3.810 44.843 1.00 48.78 85 ARG A C 1
ATOM 681 O O . ARG A 1 85 ? -10.924 -3.449 45.609 1.00 48.78 85 ARG A O 1
ATOM 688 N N . ARG A 1 86 ? -12.559 -4.883 45.077 1.00 43.09 86 ARG A N 1
ATOM 689 C CA . ARG A 1 86 ? -12.153 -5.947 45.993 1.00 43.09 86 ARG A CA 1
ATOM 690 C C . ARG A 1 86 ? -12.412 -7.265 45.286 1.00 43.09 86 ARG A C 1
ATOM 692 O O . ARG A 1 86 ? -13.486 -7.845 45.377 1.00 43.09 86 ARG A O 1
ATOM 699 N N . THR A 1 87 ? -11.419 -7.670 44.502 1.00 47.66 87 THR A N 1
ATOM 700 C CA . THR A 1 87 ? -11.313 -9.012 43.939 1.00 47.66 87 THR A CA 1
ATOM 701 C C . THR A 1 87 ? -11.204 -9.990 45.105 1.00 47.66 87 THR A C 1
ATOM 703 O O . THR A 1 87 ? -10.114 -10.241 45.609 1.00 47.66 87 THR A O 1
ATOM 706 N N . TYR A 1 88 ? -12.338 -10.502 45.578 1.00 40.75 88 TYR A N 1
ATOM 707 C CA . TYR A 1 88 ? -12.361 -11.751 46.324 1.00 40.75 88 TYR A CA 1
ATOM 708 C C . TYR A 1 88 ? -12.526 -12.868 45.306 1.00 40.75 88 TYR A C 1
ATOM 710 O O . TYR A 1 88 ? -13.612 -13.109 44.783 1.00 40.75 88 TYR A O 1
ATOM 718 N N . THR A 1 89 ? -11.408 -13.512 44.997 1.00 47.38 89 THR A N 1
ATOM 719 C CA . THR A 1 89 ? -11.369 -14.808 44.331 1.00 47.38 89 THR A CA 1
ATOM 720 C C . THR A 1 89 ? -12.050 -15.814 45.256 1.00 47.38 89 THR A C 1
ATOM 722 O O . THR A 1 89 ? -11.439 -16.315 46.198 1.00 47.38 89 THR A O 1
ATOM 725 N N . TRP A 1 90 ? -13.338 -16.063 45.030 1.00 35.44 90 TRP A N 1
ATOM 726 C CA . TRP A 1 90 ? -14.059 -17.131 45.704 1.00 35.44 90 TRP A CA 1
ATOM 727 C C . TRP A 1 90 ? -13.689 -18.460 45.052 1.00 35.44 90 TRP A C 1
ATOM 729 O O . TRP A 1 90 ? -13.936 -18.703 43.872 1.00 35.44 90 TRP A O 1
ATOM 739 N N . TYR A 1 91 ? -13.034 -19.287 45.859 1.00 38.50 91 TYR A N 1
ATOM 740 C CA . TYR A 1 91 ? -12.779 -20.698 45.631 1.00 38.50 91 TYR A CA 1
ATOM 741 C C . TYR A 1 91 ? -14.040 -21.402 45.105 1.00 38.50 91 TYR A C 1
ATOM 743 O O . TYR A 1 91 ? -15.066 -21.428 45.780 1.00 38.50 91 TYR A O 1
ATOM 751 N N . SER A 1 92 ? -13.929 -22.063 43.950 1.00 48.94 92 SER A N 1
ATOM 752 C CA . SER A 1 92 ? -14.734 -23.254 43.673 1.00 48.94 92 SER A CA 1
ATOM 753 C C . SER A 1 92 ? -14.303 -24.327 44.669 1.00 48.94 92 SER A C 1
ATOM 755 O O . SER A 1 92 ? -13.309 -25.017 44.450 1.00 48.94 92 SER A O 1
ATOM 757 N N . ARG A 1 93 ? -15.009 -24.442 45.794 1.00 49.75 93 ARG A N 1
ATOM 758 C CA . ARG A 1 93 ? -14.931 -25.629 46.642 1.00 49.75 93 ARG A CA 1
ATOM 759 C C . ARG A 1 93 ? -16.245 -26.371 46.451 1.00 49.75 93 ARG A C 1
ATOM 761 O O . ARG A 1 93 ? -17.280 -25.931 46.935 1.00 49.75 93 ARG A O 1
ATOM 768 N N . ARG A 1 94 ? -16.170 -27.421 45.630 1.00 47.09 94 ARG A N 1
ATOM 769 C CA . ARG A 1 94 ? -17.221 -28.423 45.465 1.00 47.09 94 ARG A CA 1
ATOM 770 C C . ARG A 1 94 ? -17.648 -28.929 46.840 1.00 47.09 94 ARG A C 1
ATOM 772 O O . ARG A 1 94 ? -16.803 -29.089 47.721 1.00 47.09 94 ARG A O 1
ATOM 779 N N . ASP A 1 95 ? -18.944 -29.160 46.963 1.00 59.06 95 ASP A N 1
ATOM 780 C CA . ASP A 1 95 ? -19.597 -29.862 48.056 1.00 59.06 95 ASP A CA 1
ATOM 781 C C . ASP A 1 95 ? -18.875 -31.169 48.393 1.00 59.06 95 ASP A C 1
ATOM 783 O O . ASP A 1 95 ? -18.839 -32.077 47.570 1.00 59.06 95 ASP A O 1
ATOM 787 N N . GLU A 1 96 ? -18.321 -31.269 49.601 1.00 55.00 96 GLU A N 1
ATOM 788 C CA . GLU A 1 96 ? -18.048 -32.547 50.260 1.00 55.00 96 GLU A CA 1
ATOM 789 C C . GLU A 1 96 ? -17.844 -32.310 51.767 1.00 55.00 96 GLU A C 1
ATOM 791 O O . GLU A 1 96 ? -16.843 -31.737 52.200 1.00 55.00 96 GLU A O 1
ATOM 796 N N . GLY A 1 97 ? -18.818 -32.761 52.566 1.00 57.91 97 GLY A N 1
ATOM 797 C CA . GLY A 1 97 ? -18.667 -32.996 54.004 1.00 57.91 97 GLY A CA 1
ATOM 798 C C . GLY A 1 97 ? -19.467 -32.065 54.917 1.00 57.91 97 GLY A C 1
ATOM 799 O O . GLY A 1 97 ? -18.966 -31.030 55.352 1.00 57.91 97 GLY A O 1
ATOM 800 N N . ASP A 1 98 ? -20.674 -32.488 55.301 1.00 59.78 98 ASP A N 1
ATOM 801 C CA . ASP A 1 98 ? -21.395 -31.947 56.459 1.00 59.78 98 ASP A CA 1
ATOM 802 C C . ASP A 1 98 ? -20.566 -32.153 57.740 1.00 59.78 98 ASP A C 1
ATOM 804 O O . ASP A 1 98 ? -20.588 -33.220 58.358 1.00 59.78 98 ASP A O 1
ATOM 808 N N . VAL A 1 99 ? -19.838 -31.125 58.178 1.00 63.47 99 VAL A N 1
ATOM 809 C CA . VAL A 1 99 ? -19.193 -31.121 59.498 1.00 63.47 99 VAL A CA 1
ATOM 810 C C . VAL A 1 99 ? -20.155 -30.495 60.505 1.00 63.47 99 VAL A C 1
ATOM 812 O O . VAL A 1 99 ? -20.264 -29.273 60.614 1.00 63.47 99 VAL A O 1
ATOM 815 N N . LYS A 1 100 ? -20.862 -31.335 61.272 1.00 63.16 100 LYS A N 1
ATOM 816 C CA . LYS A 1 100 ? -21.677 -30.881 62.409 1.00 63.16 100 LYS A CA 1
ATOM 817 C C . LYS A 1 100 ? -20.767 -30.547 63.589 1.00 63.16 100 LYS A C 1
ATOM 819 O O . LYS A 1 100 ? -20.331 -31.430 64.322 1.00 63.16 100 LYS A O 1
ATOM 824 N N . VAL A 1 101 ? -20.480 -29.260 63.766 1.00 64.19 101 VAL A N 1
ATOM 825 C CA . VAL A 1 101 ? -19.757 -28.747 64.935 1.00 64.19 101 VAL A CA 1
ATOM 826 C C . VAL A 1 101 ? -20.746 -28.571 66.085 1.00 64.19 101 VAL A C 1
ATOM 828 O O . VAL A 1 101 ? -21.543 -27.634 66.088 1.00 64.19 101 VAL A O 1
ATOM 831 N N . TYR A 1 102 ? -20.688 -29.453 67.080 1.00 58.34 102 TYR A N 1
ATOM 832 C CA . TYR A 1 102 ? -21.333 -29.209 68.368 1.00 58.34 102 TYR A CA 1
ATOM 833 C C . TYR A 1 102 ? -20.406 -28.328 69.208 1.00 58.34 102 TYR A C 1
ATOM 835 O O . TYR A 1 102 ? -19.277 -28.714 69.509 1.00 58.34 102 TYR A O 1
ATOM 843 N N . LYS A 1 103 ? -20.859 -27.124 69.570 1.00 53.94 103 LYS A N 1
ATOM 844 C CA . LYS A 1 103 ? -20.172 -26.310 70.576 1.00 53.94 103 LYS A CA 1
ATOM 845 C C . LYS A 1 103 ? -20.503 -26.877 71.954 1.00 53.94 103 LYS A C 1
ATOM 847 O O . LYS A 1 103 ? -21.638 -26.749 72.400 1.00 53.94 103 LYS A O 1
ATOM 852 N N . THR A 1 104 ? -19.521 -27.471 72.626 1.00 55.06 104 THR A N 1
ATOM 853 C CA . THR A 1 104 ? -19.585 -27.679 74.076 1.00 55.06 104 THR A CA 1
ATOM 854 C C . THR A 1 104 ? -19.710 -26.309 74.740 1.00 55.06 104 THR A C 1
ATOM 856 O O . THR A 1 104 ? -18.825 -25.462 74.613 1.00 55.06 104 THR A O 1
ATOM 859 N N . SER A 1 105 ? -20.844 -26.071 75.391 1.00 59.09 105 SER A N 1
ATOM 860 C CA . SER A 1 105 ? -21.067 -24.964 76.313 1.00 59.09 105 SER A CA 1
ATOM 861 C C . SER A 1 105 ? -20.255 -25.231 77.575 1.00 59.09 105 SER A C 1
ATOM 863 O O . SER A 1 105 ? -20.747 -25.948 78.430 1.00 59.09 105 SER A O 1
ATOM 865 N N . ASP A 1 106 ? -18.999 -24.786 77.622 1.00 60.12 106 ASP A N 1
ATOM 866 C CA . ASP A 1 106 ? -18.272 -24.444 78.858 1.00 60.12 106 ASP A CA 1
ATOM 867 C C . ASP A 1 106 ? -16.814 -24.106 78.521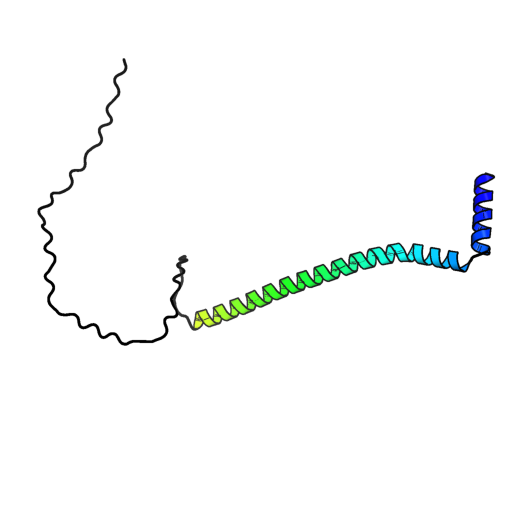 1.00 60.12 106 ASP A C 1
ATOM 869 O O . ASP A 1 106 ? -15.908 -24.936 78.573 1.00 60.12 106 ASP A O 1
ATOM 873 N N . THR A 1 107 ? -16.570 -22.845 78.171 1.00 53.69 107 THR A N 1
ATOM 874 C CA . THR A 1 107 ? -15.229 -22.249 78.246 1.00 53.69 107 THR A CA 1
ATOM 875 C C . THR A 1 107 ? -15.365 -20.918 78.979 1.00 53.69 107 THR A C 1
ATOM 877 O O . THR A 1 107 ? -16.150 -20.083 78.522 1.00 53.69 107 THR A O 1
ATOM 880 N N . PRO A 1 108 ? -14.676 -20.726 80.120 1.00 61.06 108 PRO A N 1
ATOM 881 C CA . PRO A 1 108 ? -14.968 -19.644 81.053 1.00 61.06 108 PRO A CA 1
ATOM 882 C C . PRO A 1 108 ? -14.571 -18.277 80.492 1.00 61.06 108 PRO A C 1
ATOM 884 O O . PRO A 1 108 ? -13.605 -18.150 79.736 1.00 61.06 108 PRO A O 1
ATOM 887 N N . GLU A 1 109 ? -15.325 -17.251 80.888 1.00 61.62 109 GLU A N 1
ATOM 888 C CA . GLU A 1 109 ? -15.116 -15.862 80.487 1.00 61.62 109 GLU A CA 1
ATOM 889 C C . GLU A 1 109 ? -13.685 -15.392 80.777 1.00 61.62 109 GLU A C 1
ATOM 891 O O . GLU A 1 109 ? -13.147 -15.551 81.877 1.00 61.62 109 GLU A O 1
ATOM 896 N N . LYS A 1 110 ? -13.073 -14.776 79.762 1.00 58.91 110 LYS A N 1
ATOM 897 C CA . LYS A 1 110 ? -11.779 -14.101 79.850 1.00 58.91 110 LYS A CA 1
ATOM 898 C C . LYS A 1 110 ? -11.889 -12.962 80.868 1.00 58.91 110 LYS A C 1
ATOM 900 O O . LYS A 1 110 ? -12.399 -11.895 80.547 1.00 58.91 110 LYS A O 1
ATOM 905 N N . ARG A 1 111 ? -11.386 -13.179 82.084 1.00 64.38 111 ARG A N 1
ATOM 906 C CA . ARG A 1 111 ? -11.265 -12.127 83.101 1.00 64.38 111 ARG A CA 1
ATOM 907 C C . ARG A 1 111 ? -10.169 -11.152 82.680 1.00 64.38 111 ARG A C 1
ATOM 909 O O . ARG A 1 111 ? -8.987 -11.488 82.718 1.00 64.38 111 ARG A O 1
ATOM 916 N N . ILE A 1 112 ? -10.573 -9.973 82.226 1.00 59.44 112 ILE A N 1
ATOM 917 C CA . ILE A 1 112 ? -9.686 -8.836 81.982 1.00 59.44 112 ILE A CA 1
ATOM 918 C C . ILE A 1 112 ? -9.603 -8.078 83.311 1.00 59.44 112 ILE A C 1
ATOM 920 O O . ILE A 1 112 ? -10.621 -7.850 83.953 1.00 59.44 112 ILE A O 1
ATOM 924 N N . ASN A 1 113 ? -8.387 -7.811 83.784 1.00 57.72 113 ASN A N 1
ATOM 925 C CA . ASN A 1 113 ? -8.151 -7.089 85.029 1.00 57.72 113 ASN A CA 1
ATOM 926 C C . ASN A 1 113 ? -8.146 -5.586 84.720 1.00 57.72 113 ASN A C 1
ATOM 928 O O . ASN A 1 113 ? -7.275 -5.127 83.983 1.00 57.72 113 ASN A O 1
ATOM 932 N N . ASP A 1 114 ? -9.095 -4.845 85.288 1.00 61.50 114 ASP A N 1
ATOM 933 C CA . ASP A 1 114 ? -9.287 -3.403 85.066 1.00 61.50 114 ASP A CA 1
ATOM 934 C C . ASP A 1 114 ? -8.219 -2.525 85.760 1.00 61.50 114 ASP A C 1
ATOM 936 O O . ASP A 1 114 ? -8.274 -1.302 85.701 1.00 61.50 114 ASP A O 1
ATOM 940 N N . SER A 1 115 ? -7.218 -3.129 86.414 1.00 61.75 115 SER A N 1
ATOM 941 C CA . SER A 1 115 ? -6.162 -2.438 87.170 1.00 61.75 115 SER A CA 1
ATOM 942 C C . SER A 1 115 ? -4.946 -2.000 86.330 1.00 61.75 115 SER A C 1
ATOM 944 O O . SER A 1 115 ? -3.867 -1.776 86.887 1.00 61.75 115 SER A O 1
ATOM 946 N N . VAL A 1 116 ? -5.070 -1.891 85.006 1.00 61.47 116 VAL A N 1
ATOM 947 C CA . VAL A 1 116 ? -4.004 -1.321 84.164 1.00 61.47 116 VAL A CA 1
ATOM 948 C C . VAL A 1 116 ? -4.294 0.169 83.992 1.00 61.47 116 VAL A C 1
ATOM 950 O O . VAL A 1 116 ? -5.235 0.542 83.300 1.00 61.47 116 VAL A O 1
ATOM 953 N N . GLY A 1 117 ? -3.528 0.996 84.707 1.00 57.69 117 GLY A N 1
ATOM 954 C CA . GLY A 1 117 ? -3.725 2.442 84.811 1.00 57.69 117 GLY A CA 1
ATOM 955 C C . GLY A 1 117 ? -3.671 3.188 83.475 1.00 57.69 117 GLY A C 1
ATOM 956 O O . GLY A 1 117 ? -3.001 2.777 82.530 1.00 57.69 117 GLY A O 1
ATOM 957 N N . GLU A 1 118 ? -4.406 4.295 83.449 1.00 68.31 118 GLU A N 1
ATOM 958 C CA . GLU A 1 118 ? -4.547 5.258 82.360 1.00 68.31 118 GLU A CA 1
ATOM 959 C C . GLU A 1 118 ? -3.178 5.789 81.901 1.00 68.31 118 GLU A C 1
ATOM 961 O O . GLU A 1 118 ? -2.348 6.202 82.714 1.00 68.31 118 GLU A O 1
ATOM 966 N N . TYR A 1 119 ? -2.912 5.724 80.595 1.00 59.00 119 TYR A N 1
ATOM 967 C CA . TYR A 1 119 ? -1.657 6.200 80.019 1.00 59.00 119 TYR A CA 1
ATOM 968 C C . TYR A 1 119 ? -1.544 7.717 80.212 1.00 59.00 119 TYR A C 1
ATOM 970 O O . TYR A 1 119 ? -2.386 8.466 79.725 1.00 59.00 119 TYR A O 1
ATOM 978 N N . VAL A 1 120 ? -0.497 8.166 80.908 1.00 63.94 120 VAL A N 1
ATOM 979 C CA . VAL A 1 120 ? -0.181 9.593 81.042 1.00 63.94 120 VAL A CA 1
ATOM 980 C C . VAL A 1 120 ? 0.449 10.068 79.735 1.00 63.94 120 VAL A C 1
ATOM 982 O O . VAL A 1 120 ? 1.478 9.545 79.306 1.00 63.94 120 VAL A O 1
ATOM 985 N N . GLU A 1 121 ? -0.194 11.033 79.091 1.00 59.66 121 GLU A N 1
ATOM 986 C CA . GLU A 1 121 ? 0.303 11.701 77.892 1.00 59.66 121 GLU A CA 1
ATOM 987 C C . GLU A 1 121 ? 1.473 12.615 78.292 1.00 59.66 121 GLU A C 1
ATOM 989 O O . GLU A 1 121 ? 1.328 13.484 79.153 1.00 59.66 121 GLU A O 1
ATOM 994 N N . PHE A 1 122 ? 2.664 12.376 77.738 1.00 67.56 122 PHE A N 1
ATOM 995 C CA . PHE A 1 122 ? 3.841 13.199 78.017 1.00 67.56 122 PHE A CA 1
ATOM 996 C C . PHE A 1 122 ? 3.877 14.382 77.046 1.00 67.56 122 PHE A C 1
ATOM 998 O O . PHE A 1 122 ? 3.833 14.190 75.833 1.00 67.56 122 PHE A O 1
ATOM 1005 N N . GLU A 1 123 ? 3.983 15.596 77.583 1.00 67.31 123 GLU A N 1
ATOM 1006 C CA . GLU A 1 123 ? 4.234 16.812 76.810 1.00 67.31 123 GLU A CA 1
ATOM 1007 C C . GLU A 1 123 ? 5.727 16.870 76.442 1.00 67.31 123 GLU A C 1
ATOM 1009 O O . GLU A 1 123 ? 6.604 16.881 77.308 1.00 67.31 123 GLU A O 1
ATOM 1014 N N . GLU A 1 124 ? 6.017 16.830 75.142 1.00 61.97 124 GLU A N 1
ATOM 1015 C CA . GLU A 1 124 ? 7.366 16.873 74.577 1.00 61.97 124 GLU A CA 1
ATOM 1016 C C . GLU A 1 124 ? 7.926 18.299 74.709 1.00 61.97 124 GLU A C 1
ATOM 1018 O O . GLU A 1 124 ? 7.514 19.216 74.001 1.00 61.97 124 GLU A O 1
ATOM 1023 N N . VAL A 1 125 ? 8.842 18.513 75.658 1.00 64.50 125 VAL A N 1
ATOM 1024 C CA . VAL A 1 125 ? 9.489 19.817 75.853 1.00 64.50 125 VAL A CA 1
ATOM 1025 C C . VAL A 1 125 ? 10.697 19.914 74.920 1.00 64.50 125 VAL A C 1
ATOM 1027 O O . VAL A 1 125 ? 11.696 19.225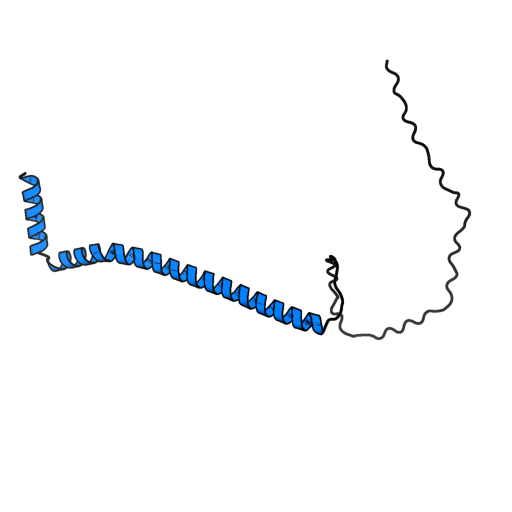 75.117 1.00 64.50 125 VAL A O 1
ATOM 1030 N N . GLU A 1 126 ? 10.624 20.785 73.911 1.00 62.88 126 GLU A N 1
ATOM 1031 C CA . GLU A 1 126 ? 11.773 21.138 73.070 1.00 62.88 126 GLU A CA 1
ATOM 1032 C C . GLU A 1 126 ? 12.835 21.869 73.917 1.00 62.88 126 GLU A C 1
ATOM 1034 O O . GLU A 1 126 ? 12.695 23.049 74.253 1.00 62.88 126 GLU A O 1
ATOM 1039 N N . GLU A 1 127 ? 13.915 21.174 74.284 1.00 62.22 127 GLU A N 1
ATOM 1040 C CA . GLU A 1 127 ? 15.072 21.790 74.940 1.00 62.22 127 GLU A CA 1
ATOM 1041 C C . GLU A 1 127 ? 15.736 22.813 74.001 1.00 62.22 127 GLU A C 1
ATOM 1043 O O . GLU A 1 127 ? 16.377 22.480 73.001 1.00 62.22 127 GLU A O 1
ATOM 1048 N N . GLN A 1 128 ? 15.606 24.096 74.349 1.00 56.72 128 GLN A N 1
ATOM 1049 C CA . GLN A 1 128 ? 16.363 25.180 73.732 1.00 56.72 128 GLN A CA 1
ATOM 1050 C C . GLN A 1 128 ? 17.865 24.978 73.958 1.00 56.72 128 GLN A C 1
ATOM 1052 O O . GLN A 1 128 ? 18.372 25.125 75.066 1.00 56.72 128 GLN A O 1
ATOM 1057 N N . ASN A 1 129 ? 18.573 24.715 72.862 1.00 58.03 129 ASN A N 1
ATOM 1058 C CA . ASN A 1 129 ? 20.027 24.685 72.751 1.00 58.03 129 ASN A CA 1
ATOM 1059 C C . ASN A 1 129 ? 20.663 26.028 73.189 1.00 58.03 129 ASN A C 1
ATOM 1061 O O . ASN A 1 129 ? 20.508 27.031 72.477 1.00 58.03 129 ASN A O 1
ATOM 1065 N N . PRO A 1 130 ? 21.406 26.098 74.312 1.00 61.34 130 PRO A N 1
ATOM 1066 C CA . PRO A 1 130 ? 22.142 27.298 74.661 1.00 61.34 130 PRO A CA 1
ATOM 1067 C C . PRO A 1 130 ? 23.469 27.325 73.893 1.00 61.34 130 PRO A C 1
ATOM 1069 O O . PRO A 1 130 ? 24.372 26.525 74.123 1.00 61.34 130 PRO A O 1
ATOM 1072 N N . LYS A 1 131 ? 23.594 28.303 72.991 1.00 51.75 131 LYS A N 1
ATOM 1073 C CA . LYS A 1 131 ? 24.845 28.664 72.312 1.00 51.75 131 LYS A CA 1
ATOM 1074 C C . LYS A 1 131 ? 26.012 28.782 73.304 1.00 51.75 131 LYS A C 1
ATOM 1076 O O . LYS A 1 131 ? 25.962 29.636 74.194 1.00 51.75 131 LYS A O 1
ATOM 1081 N N . LYS A 1 132 ? 27.099 28.050 73.052 1.00 40.41 132 LYS A N 1
ATOM 1082 C CA . LYS A 1 132 ? 28.470 28.520 73.287 1.00 40.41 132 LYS A CA 1
ATOM 1083 C C . LYS A 1 132 ? 29.471 27.769 72.424 1.00 40.41 132 LYS A C 1
ATOM 1085 O O . LYS A 1 132 ? 29.410 26.525 72.417 1.00 40.41 132 LYS A O 1
#

pLDDT: mean 73.35, std 18.33, range [35.44, 97.0]

Organism: NCBI:txid2585118

Secondary structure (DSSP, 8-state):
-HHHHHHHHHHHHHHHH-HHHHHHHHHHHHHHHHHHHHHHHHHHHHHHHHHHHHHHHHHHHHHHHHHHHHHHHHH------S----------------------S--------S-SPPPPPPP---------

InterPro domains:
  IPR032272 Protein of unknown function DUF4834 [PF16118] (41-125)

Radius of gyration: 45.2 Å; chains: 1; bounding box: 60×62×124 Å

Sequence (132 aa):
MEFFTRILYGLTEFVRRNPVTCLVILILAVAAPSVLVGIANFIFYVMLTILLLGVVFVLLFRYRVNKLRREMGQQGGFSQEGPRRRTYTWYSRRDEGDVKVYKTSDTPEKRINDSVGEYVEFEEVEEQNPKK